Protein AF-A0A535N5F6-F1 (afdb_monomer_lite)

Structure (mmCIF, N/CA/C/O backbone):
data_AF-A0A535N5F6-F1
#
_entry.id   AF-A0A535N5F6-F1
#
loop_
_atom_site.group_PDB
_atom_site.id
_atom_site.type_symbol
_atom_site.label_atom_id
_atom_site.label_alt_id
_atom_site.label_comp_id
_atom_site.label_asym_id
_atom_site.label_entity_id
_atom_site.label_seq_id
_atom_site.pdbx_PDB_ins_code
_atom_site.Cartn_x
_atom_site.Cartn_y
_atom_site.Cartn_z
_atom_site.occupancy
_atom_site.B_iso_or_equiv
_atom_site.auth_seq_id
_atom_site.auth_comp_id
_atom_site.auth_asym_id
_atom_site.auth_atom_id
_atom_site.pdbx_PDB_model_num
ATOM 1 N N . ASP A 1 1 ? 10.331 -2.286 26.129 1.00 84.19 1 ASP A N 1
ATOM 2 C CA . ASP A 1 1 ? 9.645 -0.992 26.358 1.00 84.19 1 ASP A CA 1
ATOM 3 C C . ASP A 1 1 ? 9.471 -0.113 25.120 1.00 84.19 1 ASP A C 1
ATOM 5 O O . ASP A 1 1 ? 8.344 0.276 24.845 1.00 84.19 1 ASP A O 1
ATOM 9 N N . ALA A 1 2 ? 10.516 0.186 24.337 1.00 92.06 2 ALA A N 1
ATOM 10 C CA . ALA A 1 2 ? 10.406 1.119 23.200 1.00 92.06 2 ALA A CA 1
ATOM 11 C C . ALA A 1 2 ? 9.464 0.660 22.061 1.00 92.06 2 ALA A C 1
ATOM 13 O O . ALA A 1 2 ? 8.715 1.471 21.524 1.00 92.06 2 ALA A O 1
ATOM 14 N N . ILE A 1 3 ? 9.452 -0.637 21.724 1.00 93.94 3 ILE A N 1
ATOM 15 C CA . ILE A 1 3 ? 8.643 -1.181 20.613 1.00 93.94 3 ILE A CA 1
ATOM 16 C C . ILE A 1 3 ? 7.139 -0.954 20.833 1.00 93.94 3 ILE A C 1
ATOM 18 O O . ILE A 1 3 ? 6.443 -0.552 19.908 1.00 93.94 3 ILE A O 1
ATOM 22 N N . GLY A 1 4 ? 6.638 -1.138 22.059 1.00 94.94 4 GLY A N 1
ATOM 23 C CA . GLY A 1 4 ? 5.212 -0.959 22.369 1.00 94.94 4 GLY A CA 1
ATOM 24 C C . GLY A 1 4 ? 4.724 0.493 22.295 1.00 94.94 4 GLY A C 1
ATOM 25 O O . GLY A 1 4 ? 3.523 0.730 22.299 1.00 94.94 4 GLY A O 1
ATOM 26 N N . ARG A 1 5 ? 5.643 1.466 22.226 1.00 95.12 5 ARG A N 1
ATOM 27 C CA . ARG A 1 5 ? 5.340 2.904 22.121 1.00 95.12 5 ARG A CA 1
ATOM 28 C C . ARG A 1 5 ? 5.648 3.477 20.740 1.00 95.12 5 ARG A C 1
ATOM 30 O O . ARG A 1 5 ? 5.516 4.681 20.538 1.00 95.12 5 ARG A O 1
ATOM 37 N N . PHE A 1 6 ? 6.095 2.646 19.804 1.00 95.44 6 PHE A N 1
ATOM 38 C CA . PHE A 1 6 ? 6.425 3.090 18.461 1.00 95.44 6 PHE A CA 1
ATOM 39 C C . PHE A 1 6 ? 5.160 3.561 17.733 1.00 95.44 6 PHE A C 1
ATOM 41 O O . PHE A 1 6 ? 4.225 2.791 17.533 1.00 95.44 6 PHE A O 1
ATOM 48 N N . GLN A 1 7 ? 5.135 4.833 17.330 1.00 94.62 7 GLN A N 1
ATOM 49 C CA . GLN A 1 7 ? 3.971 5.457 16.688 1.00 94.62 7 GLN A CA 1
ATOM 50 C C . GLN A 1 7 ? 3.986 5.359 15.156 1.00 94.62 7 GLN A C 1
ATOM 52 O O . GLN A 1 7 ? 3.072 5.848 14.498 1.00 94.62 7 GLN A O 1
ATOM 57 N N . GLY A 1 8 ? 5.005 4.718 14.582 1.00 93.69 8 GLY A N 1
ATOM 58 C CA . GLY A 1 8 ? 5.209 4.675 13.140 1.00 93.69 8 GLY A CA 1
ATOM 59 C C . GLY A 1 8 ? 6.186 5.737 12.643 1.00 93.69 8 GLY A C 1
ATOM 60 O O . GLY A 1 8 ? 6.808 6.472 13.409 1.00 93.69 8 GLY A O 1
ATOM 61 N N . VAL A 1 9 ? 6.340 5.774 11.323 1.00 95.88 9 VAL A N 1
ATOM 62 C CA . VAL A 1 9 ? 7.158 6.743 10.588 1.00 95.88 9 VAL A CA 1
ATOM 63 C C . VAL A 1 9 ? 6.301 7.284 9.451 1.00 95.88 9 VAL A C 1
ATOM 65 O O . VAL A 1 9 ? 5.461 6.559 8.914 1.00 95.88 9 VAL A O 1
ATOM 68 N N . GLY A 1 10 ? 6.523 8.542 9.074 1.00 96.19 10 GLY A N 1
A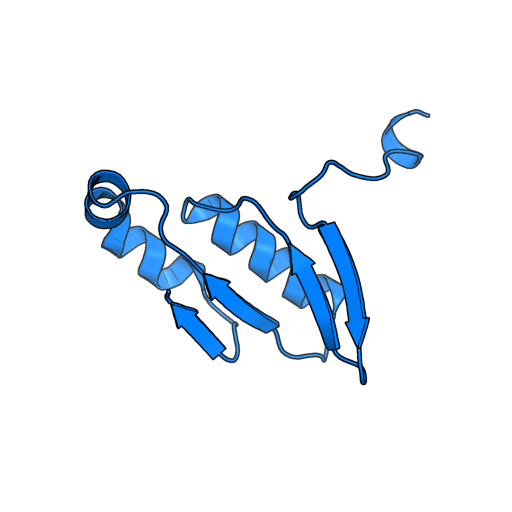TOM 69 C CA . GLY A 1 10 ? 5.814 9.157 7.956 1.00 96.19 10 GLY A CA 1
ATOM 70 C C . GLY A 1 10 ? 5.871 8.291 6.696 1.00 96.19 10 GLY A C 1
ATOM 71 O O . GLY A 1 10 ? 6.917 7.720 6.362 1.00 96.19 10 GLY A O 1
ATOM 72 N N . ARG A 1 11 ? 4.738 8.189 5.999 1.00 97.31 11 ARG A N 1
ATOM 73 C CA . ARG A 1 11 ? 4.574 7.404 4.765 1.00 97.31 11 ARG A CA 1
ATOM 74 C C . ARG A 1 11 ? 4.902 5.912 4.918 1.00 97.31 11 ARG A C 1
ATOM 76 O O . ARG A 1 11 ? 5.375 5.270 3.976 1.00 97.31 11 ARG A O 1
ATOM 83 N N . ARG A 1 12 ? 4.691 5.342 6.107 1.00 97.94 12 ARG A N 1
ATOM 84 C CA . ARG A 1 12 ? 4.771 3.897 6.378 1.00 97.94 12 ARG A CA 1
ATOM 85 C C . ARG A 1 12 ? 3.470 3.440 7.013 1.00 97.94 12 ARG A C 1
ATOM 87 O O . ARG A 1 12 ? 3.334 3.486 8.232 1.00 97.94 12 ARG A O 1
ATOM 94 N N . PHE A 1 13 ? 2.527 3.024 6.170 1.00 97.88 13 PHE A N 1
ATOM 95 C CA . PHE A 1 13 ? 1.157 2.705 6.564 1.00 97.88 13 PHE A CA 1
ATOM 96 C C . PHE A 1 13 ? 0.532 3.804 7.448 1.00 97.88 13 PHE A C 1
ATOM 98 O O . PHE A 1 13 ? -0.075 3.552 8.491 1.00 97.88 13 PHE A O 1
ATOM 105 N N . GLU A 1 14 ? 0.742 5.060 7.060 1.00 98.19 14 GLU A N 1
ATOM 106 C CA . GLU A 1 14 ? 0.364 6.216 7.861 1.00 98.19 14 GLU A CA 1
ATOM 107 C C . GLU A 1 14 ? -1.117 6.535 7.654 1.00 98.19 14 GLU A C 1
ATOM 109 O O . GLU A 1 14 ? -1.541 6.871 6.550 1.00 98.19 14 GLU A O 1
ATOM 114 N N . VAL A 1 15 ? -1.918 6.468 8.719 1.00 97.62 15 VAL A N 1
ATOM 115 C CA . VAL A 1 15 ? -3.321 6.894 8.665 1.00 97.62 15 VAL A CA 1
ATOM 116 C C . VAL A 1 15 ? -3.369 8.420 8.647 1.00 97.62 15 VAL A C 1
ATOM 118 O O . VAL A 1 15 ? -3.052 9.068 9.641 1.00 97.62 15 VAL A O 1
ATOM 121 N N . ARG A 1 16 ? -3.789 8.996 7.519 1.00 97.88 16 ARG A N 1
ATOM 122 C CA . ARG A 1 16 ? -3.880 10.451 7.316 1.00 97.88 16 ARG A CA 1
ATOM 123 C C . ARG A 1 16 ? -5.186 11.041 7.844 1.00 97.88 16 ARG A C 1
ATOM 125 O O . ARG A 1 16 ? -5.256 12.236 8.108 1.00 97.88 16 ARG A O 1
ATOM 132 N N . GLY A 1 17 ? -6.215 10.211 7.987 1.00 97.56 17 GLY A N 1
ATOM 133 C CA . GLY A 1 17 ? -7.507 10.605 8.535 1.00 97.56 17 GLY A CA 1
ATOM 134 C C . GLY A 1 17 ? -8.642 9.723 8.033 1.00 97.56 17 GLY A C 1
ATOM 135 O O . GLY A 1 17 ? -8.428 8.762 7.291 1.00 97.56 17 GLY A O 1
ATOM 136 N N . GLN A 1 18 ? -9.859 10.075 8.435 1.00 97.88 18 GLN A N 1
ATOM 137 C CA . GLN A 1 18 ? -11.080 9.409 8.006 1.00 97.88 18 GLN A CA 1
ATOM 138 C C . GLN A 1 18 ? -12.116 10.449 7.582 1.00 97.88 18 GLN A C 1
ATOM 140 O O . GLN A 1 18 ? -12.344 11.428 8.289 1.00 97.88 18 GLN A O 1
ATOM 145 N N . VAL A 1 19 ? -12.759 10.235 6.434 1.00 97.50 19 VAL A N 1
ATOM 146 C CA . VAL A 1 19 ? -13.809 11.118 5.911 1.00 97.50 19 VAL A CA 1
ATOM 147 C C . VAL A 1 19 ? -14.969 10.264 5.428 1.00 97.50 19 VAL A C 1
ATOM 149 O O . VAL A 1 19 ? -14.780 9.366 4.614 1.00 97.50 19 VAL A O 1
ATOM 152 N N . ARG A 1 20 ? -16.184 10.538 5.925 1.00 96.75 20 ARG A N 1
ATOM 153 C CA . ARG A 1 20 ? -17.417 9.826 5.525 1.00 96.75 20 ARG A CA 1
ATOM 154 C C . ARG A 1 20 ? -17.271 8.293 5.582 1.00 96.75 20 ARG A C 1
ATOM 156 O O . ARG A 1 20 ? -17.703 7.584 4.681 1.00 96.75 20 ARG A O 1
ATOM 163 N N . GLY A 1 21 ? -16.615 7.790 6.630 1.00 95.56 21 GLY A N 1
ATOM 164 C CA . GLY A 1 21 ? -16.376 6.357 6.830 1.00 95.56 21 GLY A CA 1
ATOM 165 C C . GLY A 1 21 ? -15.197 5.767 6.046 1.00 95.56 21 GLY A C 1
ATOM 166 O O . GLY A 1 21 ? -14.870 4.605 6.259 1.00 95.56 21 GLY A O 1
ATOM 167 N N . VAL A 1 22 ? -14.511 6.544 5.202 1.00 97.38 22 VAL A N 1
ATOM 168 C CA . VAL A 1 22 ? -13.346 6.095 4.423 1.00 97.38 22 VAL A CA 1
ATOM 169 C C . VAL A 1 22 ? -12.054 6.520 5.110 1.00 97.38 22 VAL A C 1
ATOM 171 O O . VAL A 1 22 ? -11.841 7.710 5.339 1.00 97.38 22 VAL A O 1
ATOM 174 N N . THR A 1 23 ? -11.186 5.559 5.421 1.00 98.31 23 THR A N 1
ATOM 175 C CA . THR A 1 23 ? -9.854 5.812 5.991 1.00 98.31 23 THR A CA 1
ATOM 176 C C . THR A 1 23 ? -8.833 6.022 4.877 1.00 98.31 23 THR A C 1
ATOM 178 O O . THR A 1 23 ? -8.694 5.168 4.003 1.00 98.31 23 THR A O 1
ATOM 181 N N . LEU A 1 24 ? -8.091 7.129 4.927 1.00 98.19 24 LEU A N 1
ATOM 182 C CA . LEU A 1 24 ? -6.979 7.398 4.018 1.00 98.19 24 LEU A CA 1
ATOM 183 C C . LEU A 1 24 ? -5.663 6.929 4.646 1.00 98.19 24 LEU A C 1
ATOM 185 O O . LEU A 1 24 ? -5.306 7.368 5.742 1.00 98.19 24 LEU A O 1
ATOM 189 N N . VAL A 1 25 ? -4.936 6.070 3.933 1.00 98.38 25 VAL A N 1
ATOM 190 C CA . VAL A 1 25 ? -3.608 5.576 4.318 1.00 98.38 25 VAL A CA 1
ATOM 191 C C . VAL A 1 25 ? -2.586 6.016 3.270 1.00 98.38 25 VAL A C 1
ATOM 193 O O . VAL A 1 25 ? -2.824 5.824 2.081 1.00 98.38 25 VAL A O 1
ATOM 196 N N . ASP A 1 26 ? -1.465 6.592 3.707 1.00 98.38 26 ASP A N 1
ATOM 197 C CA . ASP A 1 26 ? -0.311 6.919 2.858 1.00 98.38 26 ASP A CA 1
ATOM 198 C C . ASP A 1 26 ? 0.842 5.933 3.114 1.00 98.38 26 ASP A C 1
ATOM 200 O O . ASP A 1 26 ? 1.203 5.643 4.261 1.00 98.38 26 ASP A O 1
ATOM 204 N N . ASP A 1 27 ? 1.437 5.415 2.039 1.00 98.50 27 ASP A N 1
ATOM 205 C CA . ASP A 1 27 ? 2.583 4.511 2.089 1.00 98.50 27 ASP A CA 1
ATOM 206 C C . ASP A 1 27 ? 3.570 4.795 0.948 1.00 98.50 27 ASP A C 1
ATOM 208 O O . ASP A 1 27 ? 3.201 5.053 -0.195 1.00 98.50 27 ASP A O 1
ATOM 212 N N . TYR A 1 28 ? 4.862 4.697 1.251 1.00 97.94 28 TYR A N 1
ATOM 213 C CA . TYR A 1 28 ? 5.960 4.807 0.293 1.00 97.94 28 TYR A CA 1
ATOM 214 C C . TYR A 1 28 ? 6.250 3.498 -0.476 1.00 97.94 28 TYR A C 1
ATOM 216 O O . TYR A 1 28 ? 7.351 3.294 -1.007 1.00 97.94 28 TYR A O 1
ATOM 224 N N . ALA A 1 29 ? 5.319 2.550 -0.479 1.00 97.31 29 ALA A N 1
ATOM 225 C CA . ALA A 1 29 ? 5.422 1.285 -1.185 1.00 97.31 29 ALA A CA 1
ATOM 226 C C . ALA A 1 29 ? 5.513 1.493 -2.706 1.00 97.31 29 ALA A C 1
ATOM 228 O O . ALA A 1 29 ? 4.544 1.823 -3.375 1.00 97.31 29 ALA A O 1
ATOM 229 N N . HIS A 1 30 ? 6.703 1.258 -3.259 1.00 95.88 30 HIS A N 1
ATOM 230 C CA . HIS A 1 30 ? 7.010 1.446 -4.685 1.00 95.88 30 HIS A CA 1
ATOM 231 C C . HIS A 1 30 ? 7.656 0.218 -5.339 1.00 95.88 30 HIS A C 1
ATOM 233 O O . HIS A 1 30 ? 8.211 0.307 -6.432 1.00 95.88 30 HIS A O 1
ATOM 239 N N . ASN A 1 31 ? 7.720 -0.905 -4.626 1.00 95.81 31 ASN A N 1
ATOM 240 C CA . ASN A 1 31 ? 8.142 -2.176 -5.197 1.00 95.81 31 ASN A CA 1
ATOM 241 C C . ASN A 1 31 ? 7.078 -3.236 -4.885 1.00 95.81 31 ASN A C 1
ATOM 243 O O . ASN A 1 31 ? 6.356 -3.068 -3.897 1.00 95.81 31 ASN A O 1
ATOM 247 N N . PRO A 1 32 ? 6.986 -4.315 -5.678 1.00 97.12 32 PRO A N 1
ATOM 248 C CA . PRO A 1 32 ? 5.899 -5.283 -5.557 1.00 97.12 32 PRO A CA 1
ATOM 249 C C . PRO A 1 32 ? 5.738 -5.877 -4.153 1.00 97.12 32 PRO A C 1
ATOM 251 O O . PRO A 1 32 ? 4.625 -5.968 -3.642 1.00 97.12 32 PRO A O 1
ATOM 254 N N . ALA A 1 33 ? 6.847 -6.218 -3.487 1.00 96.75 33 ALA A N 1
ATOM 255 C CA . ALA A 1 33 ? 6.820 -6.793 -2.143 1.00 96.75 33 ALA A CA 1
ATOM 256 C C . ALA A 1 33 ? 6.256 -5.815 -1.100 1.00 96.75 33 ALA A C 1
ATOM 258 O O . ALA A 1 33 ? 5.438 -6.203 -0.268 1.00 96.75 33 ALA A O 1
ATOM 259 N N . LYS A 1 34 ? 6.655 -4.538 -1.165 1.00 97.50 34 LYS A N 1
ATOM 260 C CA . LYS A 1 34 ? 6.129 -3.488 -0.281 1.00 97.50 34 LYS A CA 1
ATOM 261 C C . LYS A 1 34 ? 4.650 -3.232 -0.548 1.00 97.50 34 LYS A C 1
ATOM 263 O O . LYS A 1 34 ? 3.889 -3.154 0.403 1.00 97.50 34 LYS A O 1
ATOM 268 N N . VAL A 1 35 ? 4.250 -3.150 -1.819 1.00 97.88 35 VAL A N 1
ATOM 269 C CA . VAL A 1 35 ? 2.845 -2.947 -2.207 1.00 97.88 35 VAL A CA 1
ATOM 270 C C . VAL A 1 35 ? 1.982 -4.068 -1.636 1.00 97.88 35 VAL A C 1
ATOM 272 O O . VAL A 1 35 ? 1.024 -3.793 -0.919 1.00 97.88 35 VAL A O 1
ATOM 275 N N . ARG A 1 36 ? 2.382 -5.328 -1.842 1.00 97.56 36 ARG A N 1
ATOM 276 C CA . ARG A 1 36 ? 1.675 -6.487 -1.289 1.00 97.56 36 ARG A CA 1
ATOM 277 C C . ARG A 1 36 ? 1.550 -6.414 0.233 1.00 97.56 36 ARG A C 1
ATOM 279 O O . ARG A 1 36 ? 0.458 -6.601 0.758 1.00 97.56 36 ARG A O 1
ATOM 286 N N . ALA A 1 37 ? 2.642 -6.102 0.932 1.00 97.62 37 ALA A N 1
ATOM 287 C CA . ALA A 1 37 ? 2.641 -5.995 2.390 1.00 97.62 37 ALA A CA 1
ATOM 288 C C . ALA A 1 37 ? 1.697 -4.888 2.894 1.00 97.62 37 ALA A C 1
ATOM 290 O O . ALA A 1 37 ? 0.923 -5.116 3.823 1.00 97.62 37 ALA A O 1
ATOM 291 N N . THR A 1 38 ? 1.711 -3.713 2.257 1.00 97.94 38 THR A N 1
ATOM 292 C CA . THR A 1 38 ? 0.801 -2.603 2.573 1.00 97.94 38 THR A CA 1
ATOM 293 C C . THR A 1 38 ? -0.659 -3.013 2.369 1.00 97.94 38 THR A C 1
ATOM 295 O O . THR A 1 38 ? -1.496 -2.768 3.236 1.00 97.94 38 THR A O 1
ATOM 298 N N . LEU A 1 39 ? -0.986 -3.677 1.260 1.00 97.62 39 LEU A N 1
ATOM 299 C CA . LEU A 1 39 ? -2.368 -4.051 0.947 1.00 97.62 39 LEU A CA 1
ATOM 300 C C . LEU A 1 39 ? -2.8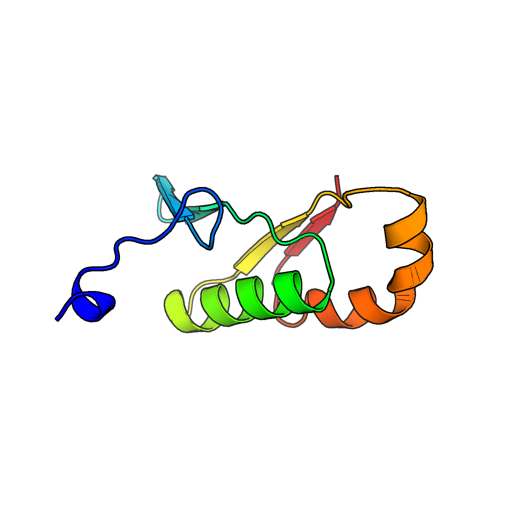95 -5.171 1.850 1.00 97.62 39 LEU A C 1
ATOM 302 O O . LEU A 1 39 ? -4.025 -5.082 2.325 1.00 97.62 39 LEU A O 1
ATOM 306 N N . GLN A 1 40 ? -2.062 -6.160 2.176 1.00 97.25 40 GLN A N 1
ATOM 307 C CA . GLN A 1 40 ? -2.394 -7.191 3.163 1.00 97.25 40 GLN A CA 1
ATOM 308 C C . GLN A 1 40 ? -2.624 -6.588 4.554 1.00 97.25 40 GLN A C 1
ATOM 310 O O . GLN A 1 40 ? -3.590 -6.936 5.233 1.00 97.25 40 GLN A O 1
ATOM 315 N N . ALA A 1 41 ? -1.783 -5.636 4.974 1.00 97.38 41 ALA A N 1
ATOM 316 C CA . ALA A 1 41 ? -1.979 -4.921 6.232 1.00 97.38 41 ALA A CA 1
ATOM 317 C C . ALA A 1 41 ? -3.303 -4.136 6.243 1.00 97.38 41 ALA A C 1
ATOM 319 O O . ALA A 1 41 ? -4.011 -4.143 7.251 1.00 97.38 41 ALA A O 1
ATOM 320 N N . ALA A 1 42 ? -3.676 -3.510 5.121 1.00 97.62 42 ALA A N 1
ATOM 321 C CA . ALA A 1 42 ? -4.958 -2.823 4.979 1.00 97.62 42 ALA A CA 1
ATOM 322 C C . ALA A 1 42 ? -6.150 -3.784 5.053 1.00 97.62 42 ALA A C 1
ATOM 324 O O . ALA A 1 42 ? -7.092 -3.517 5.798 1.00 97.62 42 ALA A O 1
ATOM 325 N N . GLN A 1 43 ? -6.094 -4.914 4.347 1.00 96.81 43 GLN A N 1
ATOM 326 C CA . GLN A 1 43 ? -7.141 -5.940 4.386 1.00 96.81 43 GLN A CA 1
ATOM 327 C C . GLN A 1 43 ? -7.349 -6.456 5.812 1.00 96.81 43 GLN A C 1
ATOM 329 O O . GLN A 1 43 ? -8.469 -6.442 6.313 1.00 96.81 43 GLN A O 1
ATOM 334 N N . ASN A 1 44 ? -6.264 -6.827 6.494 1.00 96.69 44 ASN A N 1
ATOM 335 C CA . ASN A 1 44 ? -6.327 -7.362 7.852 1.00 96.69 44 ASN A CA 1
ATOM 336 C C . ASN A 1 44 ? -6.851 -6.334 8.860 1.00 96.69 44 ASN A C 1
ATOM 338 O O . ASN A 1 44 ? -7.645 -6.672 9.733 1.00 96.69 44 ASN A O 1
ATOM 342 N N . ARG A 1 45 ? -6.410 -5.074 8.753 1.00 96.88 45 ARG A N 1
ATOM 343 C CA . ARG A 1 45 ? -6.774 -4.026 9.714 1.00 96.88 45 ARG A CA 1
ATOM 344 C C . ARG A 1 45 ? -8.206 -3.529 9.546 1.00 96.88 45 ARG A C 1
ATOM 346 O O . ARG A 1 45 ? -8.818 -3.138 10.536 1.00 96.88 45 ARG A O 1
ATOM 353 N N . PHE A 1 46 ? -8.710 -3.481 8.316 1.00 96.06 46 PHE A N 1
ATOM 354 C CA . PHE A 1 46 ? -9.974 -2.811 8.002 1.00 96.06 46 PHE A CA 1
ATOM 355 C C . PHE A 1 46 ? -11.092 -3.764 7.565 1.00 96.06 46 PHE A C 1
ATOM 357 O O . PHE A 1 46 ? -12.142 -3.288 7.141 1.00 96.06 46 PHE A O 1
ATOM 364 N N . HIS A 1 47 ? -10.909 -5.082 7.684 1.00 94.19 47 HIS A N 1
ATOM 365 C CA . HIS A 1 47 ? -11.956 -6.074 7.424 1.00 94.19 47 HIS A CA 1
ATOM 366 C C . HIS A 1 47 ? -13.231 -5.793 8.257 1.00 94.19 47 HIS A C 1
ATOM 368 O O . HIS A 1 47 ? -13.113 -5.475 9.443 1.00 94.19 47 HIS A O 1
ATOM 374 N N . PRO A 1 48 ? -14.454 -5.919 7.694 1.00 95.00 48 PRO A N 1
ATOM 375 C CA . PRO A 1 48 ? -14.801 -6.401 6.347 1.00 95.00 48 PRO A CA 1
ATOM 376 C C . PRO A 1 48 ? -14.823 -5.306 5.260 1.00 95.00 48 PRO A C 1
ATOM 378 O O . PRO A 1 48 ? -15.428 -5.480 4.204 1.00 95.00 48 PRO A O 1
ATOM 381 N N . GLY A 1 49 ? -14.207 -4.150 5.511 1.00 95.44 49 GLY A N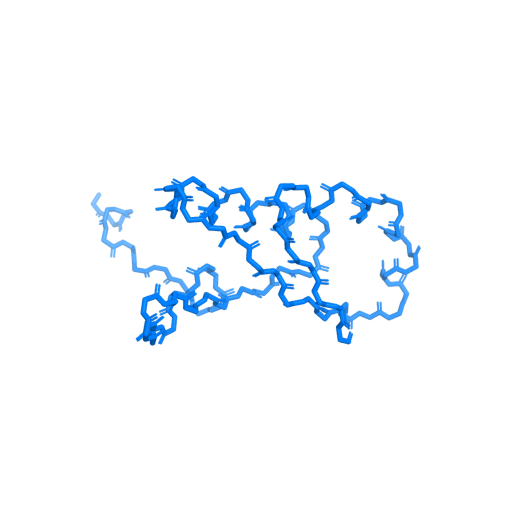 1
ATOM 382 C CA . GLY A 1 49 ? -14.087 -3.066 4.542 1.00 95.44 49 GLY A CA 1
ATOM 383 C C . GLY A 1 49 ? -13.309 -3.461 3.283 1.00 95.44 49 GLY A C 1
ATOM 384 O O . GLY A 1 49 ? -12.524 -4.407 3.265 1.00 95.44 49 GLY A O 1
ATOM 385 N N . ARG A 1 50 ? -13.525 -2.701 2.204 1.00 97.38 50 ARG A N 1
ATOM 386 C CA . ARG A 1 50 ? -12.833 -2.892 0.922 1.00 97.38 50 ARG A CA 1
ATOM 387 C C . ARG A 1 50 ? -11.586 -2.020 0.851 1.00 97.38 50 ARG A C 1
ATOM 389 O O . ARG A 1 50 ? -11.628 -0.853 1.233 1.00 97.38 50 ARG A O 1
ATOM 396 N N . VAL A 1 51 ? -10.513 -2.561 0.282 1.00 98.12 51 VAL A N 1
ATOM 397 C CA . VAL A 1 51 ? -9.277 -1.815 0.015 1.00 98.12 51 VAL A CA 1
ATOM 398 C C . VAL A 1 51 ? -9.293 -1.282 -1.415 1.00 98.12 51 VAL A C 1
ATOM 400 O O . VAL A 1 51 ? -9.481 -2.048 -2.363 1.00 98.12 51 VAL A O 1
ATOM 403 N N . LEU A 1 52 ? -9.081 0.026 -1.556 1.00 98.19 52 LEU A N 1
ATOM 404 C CA . LEU A 1 52 ? -8.889 0.718 -2.831 1.00 98.19 52 LEU A CA 1
ATOM 405 C C . LEU A 1 52 ? -7.435 1.196 -2.887 1.00 98.19 52 LEU A C 1
ATOM 407 O O . LEU A 1 52 ? -6.983 1.870 -1.962 1.00 98.19 52 LEU A O 1
ATOM 411 N N . ALA A 1 53 ? -6.705 0.837 -3.939 1.00 97.88 53 ALA A N 1
ATOM 412 C CA . ALA A 1 53 ? -5.304 1.208 -4.100 1.00 97.88 53 ALA A CA 1
ATOM 413 C C . ALA A 1 53 ? -5.158 2.330 -5.135 1.00 97.88 53 ALA A C 1
ATOM 415 O O . ALA A 1 53 ? -5.578 2.168 -6.277 1.00 97.88 53 ALA A O 1
ATOM 416 N N . CYS A 1 54 ? -4.520 3.436 -4.751 1.00 98.00 54 CYS A N 1
ATOM 417 C CA . CYS A 1 54 ? -4.056 4.474 -5.672 1.00 98.00 54 CYS A CA 1
ATOM 418 C C . CYS A 1 54 ? -2.531 4.372 -5.762 1.00 98.00 54 CYS A C 1
ATOM 420 O O . CYS A 1 54 ? -1.837 4.701 -4.801 1.00 98.00 54 CYS A O 1
ATOM 422 N N . PHE A 1 55 ? -2.012 3.870 -6.881 1.00 97.62 55 PHE A N 1
ATOM 423 C CA . PHE A 1 55 ? -0.598 3.541 -7.038 1.00 97.62 55 PHE A CA 1
ATOM 424 C C . PHE A 1 55 ? 0.045 4.355 -8.157 1.00 97.62 55 PHE A C 1
ATOM 426 O O . PHE A 1 55 ? -0.464 4.397 -9.272 1.00 97.62 55 PHE A O 1
ATOM 433 N N . VAL A 1 56 ? 1.200 4.954 -7.865 1.00 96.44 56 VAL A N 1
ATOM 434 C CA . VAL A 1 56 ? 2.030 5.648 -8.855 1.00 96.44 56 VAL A CA 1
ATOM 435 C C . VAL A 1 56 ? 3.373 4.922 -8.944 1.00 96.44 56 VAL A C 1
ATOM 437 O O . VAL A 1 56 ? 4.115 4.889 -7.952 1.00 96.44 56 VAL A O 1
ATOM 440 N N . PRO A 1 57 ? 3.713 4.313 -10.094 1.00 94.31 57 PRO A N 1
ATOM 441 C CA . PRO A 1 57 ? 5.010 3.679 -10.281 1.00 94.31 57 PRO A CA 1
ATOM 442 C C . PRO A 1 57 ? 6.151 4.701 -10.158 1.00 94.31 57 PRO A C 1
ATOM 444 O O . PRO A 1 57 ? 6.075 5.814 -10.663 1.00 94.31 57 PRO A O 1
ATOM 447 N N . HIS A 1 58 ? 7.246 4.325 -9.494 1.00 93.88 58 HIS A N 1
ATOM 448 C CA . HIS A 1 58 ? 8.289 5.292 -9.120 1.00 93.88 58 HIS A CA 1
ATOM 449 C C . HIS A 1 58 ? 9.216 5.704 -10.275 1.00 93.88 58 HIS A C 1
ATOM 451 O O . HIS A 1 58 ? 9.585 6.867 -10.388 1.00 93.88 58 HIS A O 1
ATOM 457 N N . THR A 1 59 ? 9.646 4.759 -11.118 1.00 95.56 59 THR A N 1
ATOM 458 C CA . THR A 1 59 ? 10.435 5.053 -12.328 1.00 95.56 59 THR A CA 1
ATOM 459 C C . THR A 1 59 ? 10.074 4.097 -13.455 1.00 95.56 59 THR A C 1
ATOM 461 O O . THR A 1 59 ? 9.700 2.946 -13.209 1.00 95.56 59 THR A O 1
ATOM 464 N N . TYR A 1 60 ? 10.260 4.541 -14.700 1.00 94.38 60 TYR A N 1
ATOM 465 C CA . TYR A 1 60 ? 10.043 3.706 -15.884 1.00 94.38 60 TYR A CA 1
ATOM 466 C C . TYR A 1 60 ? 10.870 2.414 -15.840 1.00 94.38 60 TYR A C 1
ATOM 468 O O . TYR A 1 60 ? 10.319 1.319 -15.944 1.00 94.38 60 TYR A O 1
ATOM 476 N N . SER A 1 61 ? 12.187 2.528 -15.626 1.00 96.44 61 SER A N 1
ATOM 477 C CA . SER A 1 61 ? 13.105 1.383 -15.661 1.00 96.44 61 SER A CA 1
ATOM 478 C C . SER A 1 61 ? 12.719 0.299 -14.657 1.00 96.44 61 SER A C 1
ATOM 480 O O . SER A 1 61 ? 12.637 -0.871 -15.018 1.00 96.44 61 SER A O 1
ATOM 482 N N . ARG A 1 62 ? 12.396 0.681 -13.415 1.00 94.62 62 ARG A N 1
ATOM 483 C CA . ARG A 1 62 ? 11.981 -0.270 -12.375 1.00 94.62 62 ARG A CA 1
ATOM 484 C C . ARG A 1 62 ? 10.627 -0.895 -12.665 1.00 94.62 62 ARG A C 1
ATOM 486 O O . ARG A 1 62 ? 10.454 -2.079 -12.405 1.00 94.62 62 ARG A O 1
ATOM 493 N N . THR A 1 63 ? 9.686 -0.108 -13.176 1.00 94.44 63 THR A N 1
ATOM 494 C CA . THR A 1 63 ? 8.356 -0.607 -13.546 1.00 94.44 63 THR A CA 1
ATOM 495 C C . THR A 1 63 ? 8.480 -1.662 -14.632 1.00 94.44 63 THR A C 1
ATOM 497 O O . THR A 1 63 ? 7.954 -2.756 -14.474 1.00 94.44 63 THR A O 1
ATOM 500 N N . ARG A 1 64 ? 9.276 -1.389 -15.672 1.00 95.56 64 ARG A N 1
ATOM 501 C CA . ARG A 1 64 ? 9.550 -2.351 -16.740 1.00 95.56 64 ARG A CA 1
ATOM 502 C C . ARG A 1 64 ? 10.235 -3.618 -16.221 1.00 95.56 64 ARG A C 1
ATOM 504 O O . ARG A 1 64 ? 9.807 -4.709 -16.569 1.00 95.56 64 ARG A O 1
ATOM 511 N N . SER A 1 65 ? 11.266 -3.496 -15.383 1.00 96.75 65 SER A N 1
ATOM 512 C CA . SER A 1 65 ? 11.993 -4.658 -14.842 1.00 96.75 65 SER A CA 1
ATOM 513 C C . SER A 1 65 ? 11.177 -5.524 -13.878 1.00 96.75 65 SER A C 1
ATOM 515 O O . SER A 1 65 ? 11.560 -6.660 -13.629 1.00 96.75 65 SER A O 1
ATOM 517 N N . LEU A 1 66 ? 10.106 -4.989 -13.290 1.00 95.94 66 LEU A N 1
ATOM 518 C CA . LEU A 1 66 ? 9.309 -5.664 -12.259 1.00 95.94 66 LEU A CA 1
ATOM 519 C C . LEU A 1 66 ? 7.856 -5.879 -12.687 1.00 95.94 66 LEU A C 1
ATOM 521 O O . LEU A 1 66 ? 7.028 -6.183 -11.831 1.00 95.94 66 LEU A O 1
ATOM 525 N N . LEU A 1 67 ? 7.540 -5.698 -13.971 1.00 94.12 67 LEU A N 1
ATOM 526 C CA . LEU A 1 67 ? 6.165 -5.675 -14.463 1.00 94.12 67 LEU A CA 1
ATOM 527 C C . LEU A 1 67 ? 5.406 -6.953 -14.085 1.00 94.12 67 LEU A C 1
ATOM 529 O O . LEU A 1 67 ? 4.338 -6.868 -13.486 1.00 94.12 67 LEU A O 1
ATOM 533 N N . ASP A 1 68 ? 6.016 -8.116 -14.310 1.00 94.94 68 ASP A N 1
ATOM 534 C CA . ASP A 1 68 ? 5.417 -9.413 -13.971 1.00 94.94 68 ASP A CA 1
ATOM 535 C C . ASP A 1 68 ? 5.223 -9.574 -12.460 1.00 94.94 68 ASP A C 1
ATOM 537 O O . ASP A 1 68 ? 4.196 -10.056 -11.994 1.00 94.94 68 ASP A O 1
ATOM 541 N N . ALA A 1 69 ? 6.175 -9.091 -11.659 1.00 93.25 69 ALA A N 1
ATOM 542 C CA . ALA A 1 69 ? 6.075 -9.153 -10.205 1.00 93.25 69 ALA A CA 1
ATOM 543 C C . ALA A 1 69 ? 4.960 -8.248 -9.648 1.00 93.25 69 ALA A C 1
ATOM 545 O O . ALA A 1 69 ? 4.467 -8.500 -8.546 1.00 93.25 69 ALA A O 1
ATOM 546 N N . TYR A 1 70 ? 4.550 -7.208 -10.384 1.00 94.25 70 TYR A N 1
ATOM 547 C CA . TYR A 1 70 ? 3.405 -6.376 -10.014 1.00 94.25 70 TYR A CA 1
ATOM 548 C C . TYR A 1 70 ? 2.055 -7.056 -10.241 1.00 94.25 70 TYR A C 1
ATOM 550 O O . TYR A 1 70 ? 1.100 -6.649 -9.578 1.00 94.25 70 TYR A O 1
ATOM 558 N N . ALA A 1 71 ? 1.969 -8.083 -11.096 1.00 88.81 71 ALA A N 1
ATOM 559 C CA . ALA A 1 71 ? 0.709 -8.760 -11.419 1.00 88.81 71 ALA A CA 1
ATOM 560 C C . ALA A 1 71 ? -0.039 -9.225 -10.156 1.00 88.81 71 ALA A C 1
ATOM 562 O O . ALA A 1 71 ? -1.227 -8.954 -9.997 1.00 88.81 71 ALA A O 1
ATOM 563 N N . ASP A 1 72 ? 0.695 -9.796 -9.196 1.00 90.50 72 ASP A N 1
ATOM 564 C CA . ASP A 1 72 ? 0.133 -10.299 -7.936 1.00 90.50 72 ASP A CA 1
ATOM 565 C C . ASP A 1 72 ? 0.302 -9.331 -6.758 1.00 90.50 72 ASP A C 1
ATOM 567 O O . ASP A 1 72 ? -0.033 -9.653 -5.614 1.00 90.50 72 ASP A O 1
ATOM 571 N N . ALA A 1 73 ? 0.892 -8.154 -6.980 1.00 96.06 73 ALA A N 1
ATOM 572 C CA . ALA A 1 73 ? 1.155 -7.209 -5.897 1.00 96.06 73 ALA A CA 1
ATOM 573 C C . ALA A 1 73 ? -0.137 -6.594 -5.343 1.00 96.06 73 ALA A C 1
ATOM 575 O O . ALA A 1 73 ? -0.177 -6.254 -4.165 1.00 96.06 73 ALA A O 1
ATOM 576 N N . PHE A 1 74 ? -1.183 -6.500 -6.169 1.00 96.31 74 PHE A N 1
ATOM 577 C CA . PHE A 1 74 ? -2.456 -5.846 -5.847 1.00 96.31 74 PHE A CA 1
ATOM 578 C C . PHE A 1 74 ? -3.598 -6.815 -5.505 1.00 96.31 74 PHE A C 1
ATOM 5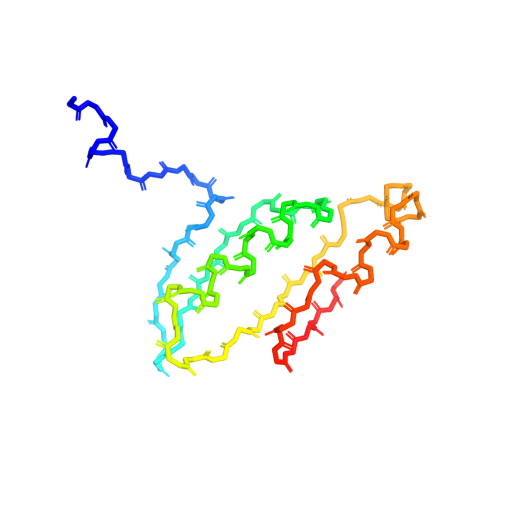80 O O . PHE A 1 74 ? -4.769 -6.431 -5.496 1.00 96.31 74 PHE A O 1
ATOM 587 N N . SER A 1 75 ? -3.275 -8.084 -5.248 1.00 93.81 75 SER A N 1
ATOM 588 C CA . SER A 1 75 ? -4.282 -9.118 -5.007 1.00 93.81 75 SER A CA 1
ATOM 589 C C . SER A 1 75 ? -5.198 -8.781 -3.820 1.00 93.81 75 SER A C 1
ATOM 591 O O . SER A 1 75 ? -4.756 -8.332 -2.759 1.00 93.81 75 SER A O 1
ATOM 593 N N . GLY A 1 76 ? -6.503 -8.986 -4.014 1.00 91.44 76 GLY A N 1
ATOM 594 C CA . GLY A 1 76 ? -7.547 -8.705 -3.025 1.00 91.44 76 GLY A CA 1
ATOM 595 C C . GLY A 1 76 ? -7.907 -7.221 -2.853 1.00 91.44 76 GLY A C 1
ATOM 596 O O . GLY A 1 76 ? -8.691 -6.885 -1.962 1.00 91.44 76 GLY A O 1
ATOM 597 N N . CYS A 1 77 ? -7.364 -6.311 -3.666 1.00 95.88 77 CYS A N 1
ATOM 598 C CA . CYS A 1 77 ? -7.932 -4.970 -3.799 1.00 95.88 77 CYS A CA 1
ATOM 599 C C . CYS A 1 77 ? -9.253 -5.020 -4.569 1.00 95.88 77 CYS A C 1
ATOM 601 O O . CYS A 1 77 ? -9.373 -5.719 -5.570 1.00 95.88 77 CYS A O 1
ATOM 603 N N . ALA A 1 78 ? -10.234 -4.230 -4.133 1.00 97.31 78 ALA A N 1
ATOM 604 C CA . ALA A 1 78 ? -11.503 -4.095 -4.847 1.00 97.31 78 ALA A CA 1
ATOM 605 C C . ALA A 1 78 ? -11.383 -3.178 -6.077 1.00 97.31 78 ALA A C 1
ATOM 607 O O . ALA A 1 78 ? -12.148 -3.312 -7.027 1.00 97.31 78 ALA A O 1
ATOM 608 N N . LEU A 1 79 ? -10.441 -2.233 -6.042 1.00 97.44 79 LEU A N 1
ATOM 609 C CA . LEU A 1 79 ? -10.124 -1.327 -7.141 1.00 97.44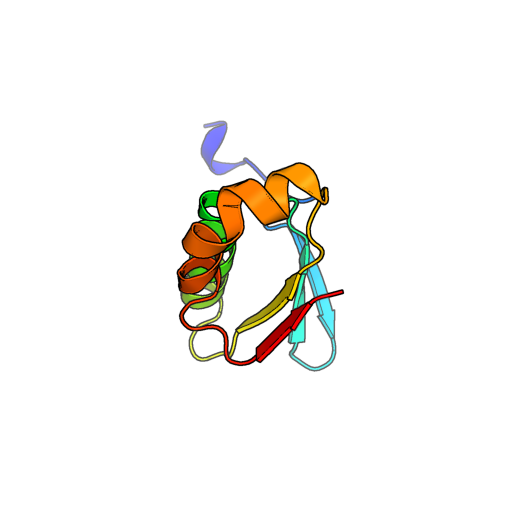 79 LEU A CA 1
ATOM 610 C C . LEU A 1 79 ? -8.650 -0.939 -7.058 1.00 97.44 79 LEU A C 1
ATOM 612 O O . LEU A 1 79 ? -8.138 -0.677 -5.966 1.00 97.44 79 LEU A O 1
ATOM 616 N N . VAL A 1 80 ? -8.005 -0.848 -8.217 1.00 97.50 80 VAL A N 1
ATOM 617 C CA . VAL A 1 80 ? -6.665 -0.286 -8.366 1.00 97.50 80 VAL A CA 1
ATOM 618 C C . VAL A 1 80 ? -6.743 0.838 -9.387 1.00 97.50 80 VAL A C 1
ATOM 620 O O . VAL A 1 80 ? -7.186 0.627 -10.514 1.00 97.50 80 VAL A O 1
ATOM 623 N N . VAL A 1 81 ? -6.320 2.030 -8.985 1.00 98.00 81 VAL A N 1
ATOM 624 C CA . VAL A 1 81 ? -6.119 3.180 -9.863 1.00 98.00 81 VAL A CA 1
ATOM 625 C C . VAL A 1 81 ? -4.618 3.377 -10.010 1.00 98.00 81 VAL A C 1
ATOM 627 O O . VAL A 1 81 ? -3.912 3.522 -9.010 1.00 98.00 81 VAL A O 1
ATOM 630 N N . ILE A 1 82 ? -4.139 3.361 -11.252 1.00 95.12 82 ILE A N 1
ATOM 631 C CA . ILE A 1 82 ? -2.735 3.606 -11.585 1.00 95.12 82 ILE A CA 1
ATOM 632 C C . ILE A 1 82 ? -2.634 5.015 -12.166 1.00 95.12 82 ILE A C 1
ATOM 634 O O . ILE A 1 82 ? -3.361 5.334 -13.108 1.00 95.12 82 ILE A O 1
ATOM 638 N N . GLY A 1 83 ? -1.784 5.843 -11.557 1.00 90.06 83 GLY A N 1
ATOM 639 C CA . GLY A 1 83 ? -1.494 7.215 -11.988 1.00 90.06 83 GLY A CA 1
ATOM 640 C C . GLY A 1 83 ? -0.153 7.363 -12.687 1.00 90.06 83 GLY A C 1
ATOM 641 O O . GLY A 1 83 ? 0.682 6.433 -12.588 1.00 90.06 83 GLY A O 1
#

pLDDT: mean 96.0, std 2.38, range [84.19, 98.5]

Foldseek 3Di:
DVVVVDPDDPQCQDFPDDDPRDTDGGHPDQALVSLQVSQVVVC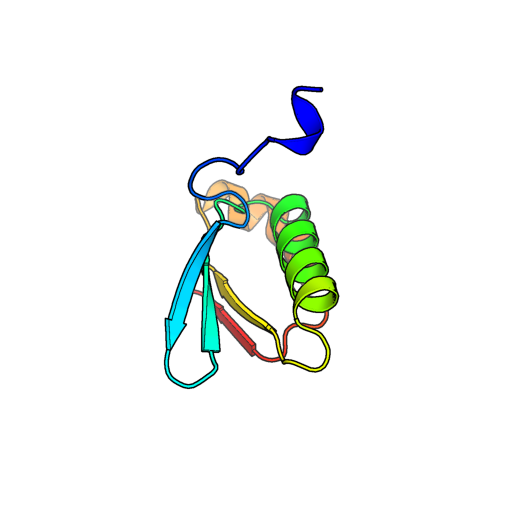VVPPPDAAEAEDEHDDPVRCVVCVVSNVCSCPRHPYYHYD

Sequence (83 aa):
DAIGRFQGVGRRFEVRGQVRGVTLVDDYAHNPAKVRATLQAAQNRFHPGRVLACFVPHTYSRTRSLLDAYADAFSGCALVVIG

Secondary structure (DSSP, 8-state):
--GGG----TTSSEEEEEETTEEEEE----SHHHHHHHHHHHHHHHTTSPPEEEE--S-HHHHHHTHHHHHTTTTT-SEEEE-

Radius of gyration: 13.84 Å; chains: 1; bounding box: 30×21×43 Å